Protein AF-A0A5N3WMB4-F1 (afdb_monomer)

Mean predicted aligned error: 13.56 Å

Radius of gyration: 28.76 Å; Cα contacts (8 Å, |Δi|>4): 40; chains: 1; bounding box: 68×31×79 Å

InterPro domains:
  IPR004977 Small ribosomal subunit protein eS25 [PF03297] (4-92)
  IPR004977 Small ribosomal subunit protein eS25 [PTHR12850] (3-91)

pLDDT: mean 77.76, std 18.22, range [34.47, 91.81]

Sequence (93 aa):
MLPKDDKKKDAGKSVKKDKDPKWSKGRVLDKLNNLVLFDKVMYYKLCKEVPSYKLLTPVVVSERLKILGSLARAALQELLSKQFIKLVSKHGA

Organism: Muntiacus muntjak (NCBI:txid9888)

Structure (mmCIF, N/CA/C/O backbone):
data_AF-A0A5N3WMB4-F1
#
_entry.id   AF-A0A5N3WMB4-F1
#
loop_
_atom_site.group_PDB
_atom_site.id
_atom_site.type_symbol
_atom_site.label_atom_id
_atom_site.label_alt_id
_atom_site.label_comp_id
_atom_site.label_asym_id
_atom_site.label_entity_id
_atom_site.label_seq_id
_atom_site.pdbx_PDB_ins_code
_atom_site.Cartn_x
_atom_site.Cartn_y
_atom_site.Cartn_z
_atom_site.occupancy
_atom_site.B_iso_or_equiv
_atom_site.auth_seq_id
_atom_site.auth_comp_id
_atom_site.auth_asym_id
_atom_site.auth_atom_id
_atom_site.pdbx_PDB_model_num
ATOM 1 N N . MET A 1 1 ? 53.708 -0.907 -67.053 1.00 40.72 1 MET A N 1
ATOM 2 C CA . MET A 1 1 ? 53.982 -0.269 -65.745 1.00 40.72 1 MET A CA 1
ATOM 3 C C . MET A 1 1 ? 53.207 -1.027 -64.673 1.00 40.72 1 MET A C 1
ATOM 5 O O . MET A 1 1 ? 52.063 -1.374 -64.933 1.00 40.72 1 MET A O 1
ATOM 9 N N . LEU A 1 2 ? 53.834 -1.332 -63.532 1.00 37.12 2 LEU A N 1
ATOM 10 C CA . LEU A 1 2 ? 53.172 -1.815 -62.300 1.00 37.12 2 LEU A CA 1
ATOM 11 C C . LEU A 1 2 ? 52.569 -0.610 -61.539 1.00 37.12 2 LEU A C 1
ATOM 13 O O . LEU A 1 2 ? 53.026 0.507 -61.796 1.00 37.12 2 LEU A O 1
ATOM 17 N N . PRO A 1 3 ? 51.558 -0.793 -60.656 1.00 53.22 3 PRO A N 1
ATOM 18 C CA . PRO A 1 3 ? 51.808 -1.153 -59.239 1.00 53.22 3 PRO A CA 1
ATOM 19 C C . PRO A 1 3 ? 51.071 -2.400 -58.692 1.00 53.22 3 PRO A C 1
ATOM 21 O O . PRO A 1 3 ? 50.157 -2.929 -59.317 1.00 53.22 3 PRO A O 1
ATOM 24 N N . LYS A 1 4 ? 51.482 -2.824 -57.481 1.00 43.34 4 LYS A N 1
ATOM 25 C CA . LYS A 1 4 ? 50.999 -3.960 -56.656 1.00 43.34 4 LYS A CA 1
ATOM 26 C C . LYS A 1 4 ? 51.092 -3.617 -55.146 1.00 43.34 4 LYS A C 1
ATOM 28 O O . LYS A 1 4 ? 51.751 -2.638 -54.819 1.00 43.34 4 LYS A O 1
ATOM 33 N N . ASP A 1 5 ? 50.517 -4.373 -54.199 1.00 44.78 5 ASP A N 1
ATOM 34 C CA . ASP A 1 5 ? 49.664 -5.569 -54.368 1.00 44.78 5 ASP A CA 1
ATOM 35 C C . ASP A 1 5 ? 48.209 -5.307 -53.906 1.00 44.78 5 ASP A C 1
ATOM 37 O O . ASP A 1 5 ? 47.310 -5.512 -54.712 1.00 44.78 5 ASP A O 1
ATOM 41 N N . ASP A 1 6 ? 47.890 -4.715 -52.745 1.00 43.72 6 ASP A N 1
ATOM 42 C CA . ASP A 1 6 ? 48.295 -5.139 -51.395 1.00 43.72 6 ASP A CA 1
ATOM 43 C C . ASP A 1 6 ? 47.210 -6.085 -50.840 1.00 43.72 6 ASP A C 1
ATOM 45 O O . ASP A 1 6 ? 46.009 -5.879 -51.040 1.00 43.72 6 ASP A O 1
ATOM 49 N N . LYS A 1 7 ? 47.618 -7.177 -50.196 1.00 45.56 7 LYS A N 1
ATOM 50 C CA . LYS A 1 7 ? 46.824 -8.415 -50.130 1.00 45.56 7 LYS A CA 1
ATOM 51 C C . LYS A 1 7 ? 46.406 -8.753 -48.704 1.00 45.56 7 LYS A C 1
ATOM 53 O O . LYS A 1 7 ? 47.242 -9.177 -47.904 1.00 45.56 7 LYS A O 1
ATOM 58 N N . LYS A 1 8 ? 45.100 -8.729 -48.394 1.00 38.06 8 LYS A N 1
ATOM 59 C CA . LYS A 1 8 ? 44.592 -9.346 -47.150 1.00 38.06 8 LYS A CA 1
ATOM 60 C C . LYS A 1 8 ? 43.244 -10.069 -47.268 1.00 38.06 8 LYS A C 1
ATOM 62 O O . LYS A 1 8 ? 42.213 -9.601 -46.814 1.00 38.06 8 LYS A O 1
ATOM 67 N N . LYS A 1 9 ? 43.372 -11.288 -47.803 1.00 34.47 9 LYS A N 1
ATOM 68 C CA . LYS A 1 9 ? 42.697 -12.540 -47.412 1.00 34.47 9 LYS A CA 1
ATOM 69 C C . LYS A 1 9 ? 41.172 -12.534 -47.246 1.00 34.47 9 LYS A C 1
ATOM 71 O O . LYS A 1 9 ? 40.637 -12.076 -46.241 1.00 34.47 9 LYS A O 1
ATOM 76 N N . ASP A 1 10 ? 40.543 -13.296 -48.137 1.00 37.53 10 ASP A N 1
ATOM 77 C CA . ASP A 1 10 ? 39.408 -14.170 -47.848 1.00 37.53 10 ASP A CA 1
ATOM 78 C C . ASP A 1 10 ? 39.300 -14.633 -46.387 1.00 37.53 10 ASP A C 1
ATOM 80 O O . ASP A 1 10 ? 40.153 -15.357 -45.866 1.00 37.53 10 ASP A O 1
ATOM 84 N N . ALA A 1 11 ? 38.155 -14.315 -45.793 1.00 39.50 11 ALA A N 1
ATOM 85 C CA . ALA A 1 11 ? 37.510 -15.113 -44.762 1.00 39.50 11 ALA A CA 1
ATOM 86 C C . ALA A 1 11 ? 36.006 -15.128 -45.075 1.00 39.50 11 ALA A C 1
ATOM 88 O O . ALA A 1 11 ? 35.218 -14.372 -44.509 1.00 39.50 11 ALA A O 1
ATOM 89 N N . GLY A 1 12 ? 35.624 -15.941 -46.065 1.00 36.97 12 GLY A N 1
ATOM 90 C CA . GLY A 1 12 ? 34.225 -16.146 -46.434 1.00 36.97 12 GLY A CA 1
ATOM 91 C C . GLY A 1 12 ? 33.412 -16.874 -45.352 1.00 36.97 12 GLY A C 1
ATOM 92 O O . GLY A 1 12 ? 33.885 -17.142 -44.251 1.00 36.97 12 GLY A O 1
ATOM 93 N N . LYS A 1 13 ? 32.183 -17.262 -45.719 1.00 36.56 13 LYS A N 1
ATOM 94 C CA . LYS A 1 13 ? 31.144 -17.866 -44.856 1.00 36.56 13 LYS A CA 1
ATOM 95 C C . LYS A 1 13 ? 30.492 -16.912 -43.850 1.00 36.56 13 LYS A C 1
ATOM 97 O O . LYS A 1 13 ? 30.635 -16.992 -42.634 1.00 36.56 13 LYS A O 1
ATOM 102 N N . SER A 1 14 ? 29.567 -16.148 -44.416 1.00 47.66 14 SER A N 1
ATOM 103 C CA . SER A 1 14 ? 28.168 -16.117 -43.979 1.00 47.66 14 SER A C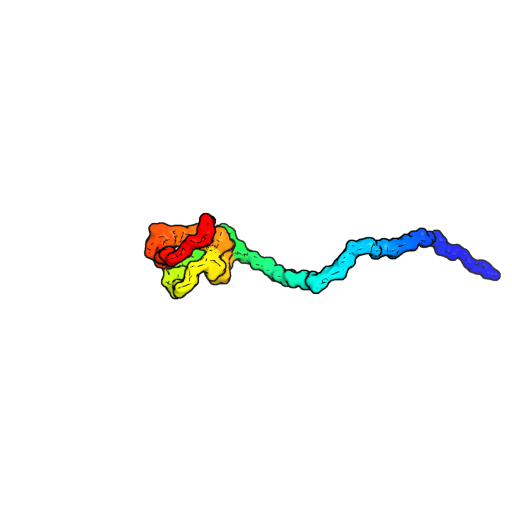A 1
ATOM 104 C C . SER A 1 14 ? 27.694 -17.399 -43.256 1.00 47.66 14 SER A C 1
ATOM 106 O O . SER A 1 14 ? 27.090 -18.288 -43.852 1.00 47.66 14 SER A O 1
ATOM 108 N N . VAL A 1 15 ? 27.883 -17.473 -41.936 1.00 45.75 15 VAL A N 1
ATOM 109 C CA . VAL A 1 15 ? 27.208 -18.463 -41.080 1.00 45.75 15 VAL A CA 1
ATOM 110 C C . VAL A 1 15 ? 25.933 -17.836 -40.518 1.00 45.75 15 VAL A C 1
ATOM 112 O O . VAL A 1 15 ? 25.839 -17.463 -39.349 1.00 45.75 15 VAL A O 1
ATOM 115 N N . LYS A 1 16 ? 24.909 -17.753 -41.377 1.00 52.19 16 LYS A N 1
ATOM 116 C CA . LYS A 1 16 ? 23.515 -17.770 -40.915 1.00 52.19 16 LYS A CA 1
ATOM 117 C C . LYS A 1 16 ? 23.228 -19.183 -40.393 1.00 52.19 16 LYS A C 1
ATOM 119 O O . LYS A 1 16 ? 22.674 -19.998 -41.118 1.00 52.19 16 LYS A O 1
ATOM 124 N N . LYS A 1 17 ? 23.645 -19.474 -39.158 1.00 49.59 17 LYS A N 1
ATOM 125 C CA . LYS A 1 17 ? 23.076 -20.579 -38.378 1.00 49.59 17 LYS A CA 1
ATOM 126 C C . LYS A 1 17 ? 21.868 -20.037 -37.632 1.00 49.59 17 LYS A C 1
ATOM 128 O O . LYS A 1 17 ? 22.027 -19.323 -36.643 1.00 49.59 17 LYS A O 1
ATOM 133 N N . ASP A 1 18 ? 20.702 -20.308 -38.205 1.00 54.09 18 ASP A N 1
ATOM 134 C CA . ASP A 1 18 ? 19.456 -20.613 -37.497 1.00 54.09 18 ASP A CA 1
ATOM 135 C C . ASP A 1 18 ? 19.233 -19.803 -36.215 1.00 54.09 18 ASP A C 1
ATOM 137 O O . ASP A 1 18 ? 19.232 -20.308 -35.094 1.00 54.09 18 ASP A O 1
ATOM 141 N N . LYS A 1 19 ? 19.043 -18.496 -36.401 1.00 61.38 19 LYS A N 1
ATOM 142 C CA . LYS A 1 19 ? 18.248 -17.704 -35.468 1.00 61.38 19 LYS A CA 1
ATOM 143 C C . LYS A 1 19 ? 16.888 -17.529 -36.107 1.00 61.38 19 LYS A C 1
ATOM 145 O O . LYS A 1 19 ? 16.766 -16.739 -37.046 1.00 61.38 19 LYS A O 1
ATOM 150 N N . ASP A 1 20 ? 15.907 -18.264 -35.592 1.00 72.06 20 ASP A N 1
ATOM 151 C CA . ASP A 1 20 ? 14.501 -18.056 -35.917 1.00 72.06 20 ASP A CA 1
ATOM 152 C C . ASP A 1 20 ? 14.183 -16.557 -35.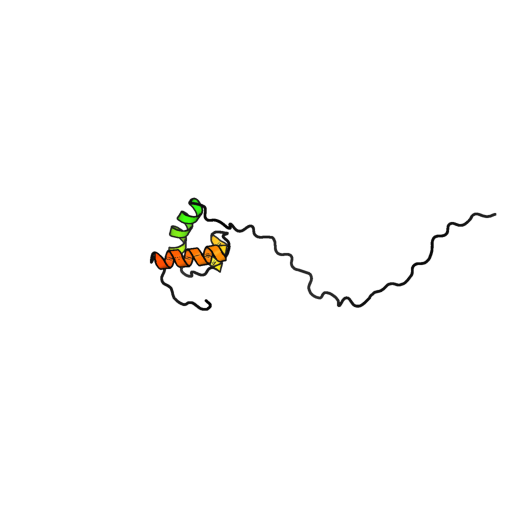892 1.00 72.06 20 ASP A C 1
ATOM 154 O O . ASP A 1 20 ? 14.636 -15.841 -34.981 1.00 72.06 20 ASP A O 1
ATOM 158 N N . PRO A 1 21 ? 13.450 -16.040 -36.893 1.00 69.88 21 PRO A N 1
ATOM 159 C CA . PRO A 1 21 ? 13.114 -14.630 -36.933 1.00 69.88 21 PRO A CA 1
ATOM 160 C C . PRO A 1 21 ? 12.354 -14.284 -35.657 1.00 69.88 21 PRO A C 1
ATOM 162 O O . PRO A 1 21 ? 11.303 -14.845 -35.365 1.00 69.88 21 PRO A O 1
ATOM 165 N N . LYS A 1 22 ? 12.903 -13.359 -34.863 1.00 73.31 22 LYS A N 1
ATOM 166 C CA . LYS A 1 22 ? 12.321 -12.978 -33.576 1.00 73.31 22 LYS A CA 1
ATOM 167 C C . LYS A 1 22 ? 11.039 -12.175 -33.814 1.00 73.31 22 LYS A C 1
ATOM 169 O O . LYS A 1 22 ? 11.064 -10.946 -33.822 1.00 73.31 22 LYS A O 1
ATOM 174 N N . TRP A 1 23 ? 9.931 -12.894 -34.011 1.00 75.62 23 TRP A N 1
ATOM 175 C CA . TRP A 1 23 ? 8.602 -12.382 -34.378 1.00 75.62 23 TRP A CA 1
ATOM 176 C C . TRP A 1 23 ? 8.043 -11.337 -33.400 1.00 75.62 23 TRP A C 1
ATOM 178 O O . TRP A 1 23 ? 7.134 -10.585 -33.739 1.00 75.62 23 TRP A O 1
ATOM 188 N N . SER A 1 24 ? 8.603 -11.251 -32.193 1.00 78.25 24 SER A N 1
ATOM 189 C CA . SER A 1 24 ? 8.286 -10.247 -31.184 1.00 78.25 24 SER A CA 1
ATOM 190 C C . SER A 1 24 ? 9.410 -9.211 -31.044 1.00 78.25 24 SER A C 1
ATOM 192 O O . SER A 1 24 ? 10.429 -9.429 -30.380 1.00 78.25 24 SER A O 1
ATOM 194 N N . LYS A 1 25 ? 9.187 -8.018 -31.614 1.00 75.75 25 LYS A N 1
ATOM 195 C CA . LYS A 1 25 ? 9.965 -6.815 -31.280 1.00 75.75 25 LYS A CA 1
ATOM 196 C C . LYS A 1 25 ? 9.741 -6.516 -29.795 1.00 75.75 25 LYS A C 1
ATOM 198 O O . LYS A 1 25 ? 8.617 -6.230 -29.387 1.00 75.75 25 LYS A O 1
ATOM 203 N N . GLY A 1 26 ? 10.792 -6.645 -28.986 1.00 77.50 26 GLY A N 1
ATOM 204 C CA . GLY A 1 26 ? 10.687 -6.534 -27.532 1.00 77.50 26 GLY A CA 1
ATOM 205 C C . GLY A 1 26 ? 10.130 -5.175 -27.115 1.00 77.50 26 GLY A C 1
ATOM 206 O O . GLY A 1 26 ? 10.777 -4.153 -27.334 1.00 77.50 26 GLY A O 1
ATOM 207 N N . ARG A 1 27 ? 8.941 -5.163 -26.500 1.00 77.56 27 ARG A N 1
ATOM 208 C CA . ARG A 1 27 ? 8.434 -3.984 -25.794 1.00 77.56 27 ARG A CA 1
ATOM 209 C C . ARG A 1 27 ? 9.271 -3.806 -24.532 1.00 77.56 27 ARG A C 1
ATOM 211 O O . ARG A 1 27 ? 9.082 -4.525 -23.556 1.00 77.56 27 ARG A O 1
ATOM 218 N N . VAL A 1 28 ? 10.217 -2.874 -24.583 1.00 80.88 28 VAL A N 1
ATOM 219 C CA . VAL A 1 28 ? 10.904 -2.384 -23.388 1.00 80.88 28 VAL A CA 1
ATOM 220 C C . VAL A 1 28 ? 9.889 -1.543 -22.623 1.00 80.88 28 VAL A C 1
ATOM 222 O O . VAL A 1 28 ? 9.417 -0.535 -23.138 1.00 80.88 28 VAL A O 1
ATOM 225 N N . LEU A 1 29 ? 9.510 -2.006 -21.435 1.00 80.25 29 LEU A N 1
ATOM 226 C CA . LEU A 1 29 ? 8.741 -1.214 -20.483 1.00 80.25 29 LEU A CA 1
ATOM 227 C C . LEU A 1 29 ? 9.727 -0.419 -19.622 1.00 80.25 29 LEU A C 1
ATOM 229 O O . LEU A 1 29 ? 10.760 -0.964 -19.220 1.00 80.25 29 LEU A O 1
ATOM 233 N N . ASP A 1 30 ? 9.416 0.841 -19.331 1.00 84.06 30 ASP A N 1
ATOM 234 C CA . ASP A 1 30 ? 10.252 1.663 -18.459 1.00 84.06 30 ASP A CA 1
ATOM 235 C C . ASP A 1 30 ? 10.365 1.075 -17.047 1.00 84.06 30 ASP A C 1
ATOM 237 O O . ASP A 1 30 ? 9.426 0.493 -16.495 1.00 84.06 30 ASP A O 1
ATOM 241 N N . LYS A 1 31 ? 11.550 1.229 -16.448 1.00 83.50 31 LYS A N 1
ATOM 242 C CA . LYS A 1 31 ? 11.824 0.739 -15.095 1.00 83.50 31 LYS A CA 1
ATOM 243 C C . LYS A 1 31 ? 11.107 1.619 -14.071 1.00 83.50 31 LYS A C 1
ATOM 245 O O . LYS A 1 31 ? 11.511 2.752 -13.824 1.00 83.50 31 LYS A O 1
ATOM 250 N N . LEU A 1 32 ? 10.064 1.075 -13.450 1.00 83.31 32 LEU A N 1
ATOM 251 C CA . LEU A 1 32 ? 9.366 1.715 -12.338 1.00 83.31 32 LEU A CA 1
ATOM 252 C C . LEU A 1 32 ? 10.205 1.624 -11.055 1.00 83.31 32 LEU A C 1
ATOM 254 O O . LEU A 1 32 ? 10.443 0.536 -10.530 1.00 83.31 32 LEU A O 1
ATOM 258 N N . ASN A 1 33 ? 10.614 2.778 -10.528 1.00 85.56 33 ASN A N 1
ATOM 259 C CA . ASN A 1 33 ? 11.309 2.886 -9.245 1.00 85.56 33 ASN A CA 1
ATOM 260 C C . ASN A 1 33 ? 10.290 2.920 -8.095 1.00 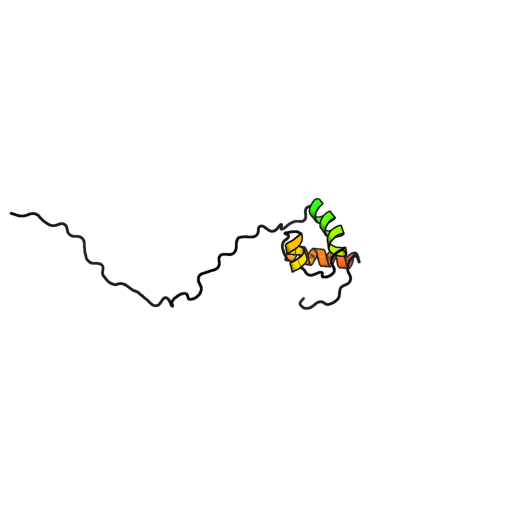85.56 33 ASN A C 1
ATOM 262 O O . ASN A 1 33 ? 9.856 3.990 -7.668 1.00 85.56 33 ASN A O 1
ATOM 266 N N . ASN A 1 34 ? 9.900 1.739 -7.617 1.00 87.69 34 ASN A N 1
ATOM 267 C CA . ASN A 1 34 ? 9.004 1.582 -6.469 1.00 87.69 34 ASN A CA 1
ATOM 268 C C . ASN A 1 34 ? 9.775 1.658 -5.141 1.00 87.69 34 ASN A C 1
ATOM 270 O O . ASN A 1 34 ? 10.876 1.119 -5.023 1.00 87.69 34 ASN A O 1
ATOM 274 N N . LEU A 1 35 ? 9.169 2.268 -4.122 1.00 86.38 35 LEU A N 1
ATOM 275 C CA . LEU A 1 35 ? 9.725 2.336 -2.770 1.00 86.38 35 LEU A CA 1
ATOM 276 C C . LEU A 1 35 ? 9.690 0.958 -2.087 1.00 86.38 35 LEU A C 1
ATOM 278 O O . LEU A 1 35 ? 8.689 0.239 -2.143 1.00 86.38 35 LEU A O 1
ATOM 282 N N . VAL A 1 36 ? 10.796 0.606 -1.426 1.00 87.00 36 VAL A N 1
ATOM 283 C CA . VAL A 1 36 ? 10.994 -0.688 -0.740 1.00 87.00 36 VAL A CA 1
ATOM 284 C C . VAL A 1 36 ? 10.731 -0.589 0.772 1.00 87.00 36 VAL A C 1
ATOM 286 O O . VAL A 1 36 ? 10.451 -1.596 1.417 1.00 87.00 36 VAL A O 1
ATOM 289 N N . LEU A 1 37 ? 10.773 0.623 1.333 1.00 87.88 37 LEU A N 1
ATOM 290 C CA . LEU A 1 37 ? 10.574 0.928 2.753 1.00 87.88 37 LEU A CA 1
ATOM 291 C C . LEU A 1 37 ? 9.403 1.901 2.943 1.00 87.88 37 LEU A C 1
ATOM 293 O O . LEU A 1 37 ? 9.075 2.672 2.040 1.00 87.88 37 LEU A O 1
ATOM 297 N N . PHE A 1 38 ? 8.787 1.878 4.128 1.00 84.38 38 PHE A N 1
ATOM 298 C CA . PHE A 1 38 ? 7.765 2.853 4.508 1.00 84.38 38 PHE A CA 1
ATOM 299 C C . PHE A 1 38 ? 8.378 4.097 5.148 1.00 84.38 38 PHE A C 1
ATOM 301 O O . PHE A 1 38 ? 8.864 4.053 6.276 1.00 84.38 38 PHE A O 1
ATOM 308 N N . ASP A 1 39 ? 8.230 5.235 4.475 1.00 88.19 39 ASP A N 1
ATOM 309 C CA . ASP A 1 39 ? 8.384 6.542 5.109 1.00 88.19 39 ASP A CA 1
ATOM 310 C C . ASP A 1 39 ? 7.176 6.860 5.996 1.00 88.19 39 ASP A C 1
ATOM 312 O O . ASP A 1 39 ? 6.033 6.546 5.644 1.00 88.19 39 ASP A O 1
ATOM 316 N N . LYS A 1 40 ? 7.395 7.601 7.093 1.00 88.00 40 LYS A N 1
ATOM 317 C CA . LYS A 1 40 ? 6.307 8.082 7.971 1.00 88.00 40 LYS A CA 1
ATOM 318 C C . LYS A 1 40 ? 5.195 8.784 7.179 1.00 88.00 40 LYS A C 1
ATOM 320 O O . LYS A 1 40 ? 4.018 8.545 7.428 1.00 88.00 40 LYS A O 1
ATOM 325 N N . VAL A 1 41 ? 5.560 9.605 6.189 1.00 89.94 41 VAL A N 1
ATOM 326 C CA . VAL A 1 41 ? 4.606 10.333 5.333 1.00 89.94 41 VAL A CA 1
ATOM 327 C C . VAL A 1 41 ? 3.737 9.375 4.508 1.00 89.94 41 VAL A C 1
ATOM 329 O O . VAL A 1 41 ? 2.530 9.588 4.407 1.00 89.94 41 VAL A O 1
ATOM 332 N N . MET A 1 42 ? 4.318 8.309 3.947 1.00 87.44 42 MET A N 1
ATOM 333 C CA . MET A 1 42 ? 3.558 7.302 3.196 1.00 87.44 42 MET A CA 1
ATOM 334 C C . MET A 1 42 ? 2.667 6.466 4.112 1.00 87.44 42 MET A C 1
ATOM 336 O O . MET A 1 42 ? 1.546 6.146 3.727 1.00 87.44 42 MET A O 1
ATOM 340 N N . TYR A 1 43 ? 3.112 6.178 5.337 1.00 89.00 43 TYR A N 1
ATOM 341 C CA . TYR A 1 43 ? 2.313 5.445 6.317 1.00 89.00 43 TYR A CA 1
ATOM 342 C C . TYR A 1 43 ? 1.018 6.188 6.686 1.00 89.00 43 TYR A C 1
ATOM 344 O O . TYR A 1 43 ? -0.066 5.608 6.644 1.00 89.00 43 TYR A O 1
ATOM 352 N N . TYR A 1 44 ? 1.096 7.499 6.951 1.00 89.50 44 TYR A N 1
ATOM 353 C CA . TYR A 1 44 ? -0.097 8.316 7.211 1.00 89.50 44 TYR A CA 1
ATOM 354 C C . TYR A 1 44 ? -1.045 8.394 6.005 1.00 89.50 44 TYR A C 1
ATOM 356 O O . TYR A 1 44 ? -2.263 8.347 6.190 1.00 89.50 44 TYR A O 1
ATOM 364 N N . LYS A 1 45 ? -0.515 8.473 4.774 1.00 88.94 45 LYS A N 1
ATOM 365 C CA . LYS A 1 45 ? -1.339 8.410 3.553 1.00 88.94 45 LYS A CA 1
ATOM 366 C C . LYS A 1 45 ? -2.048 7.068 3.431 1.00 88.94 45 LYS A C 1
ATOM 368 O O . LYS A 1 45 ? -3.258 7.046 3.251 1.00 88.94 45 LYS A O 1
ATOM 373 N 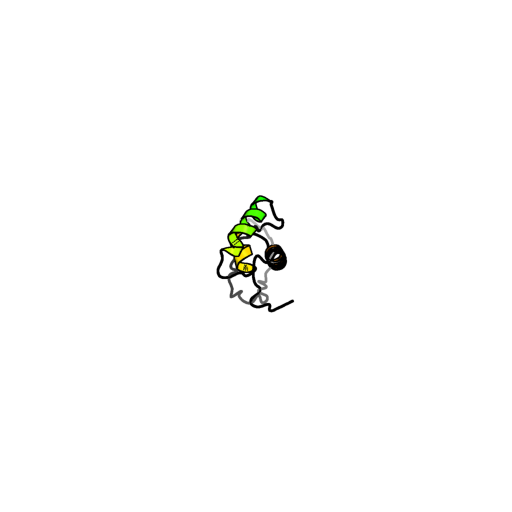N . LEU A 1 46 ? -1.323 5.967 3.613 1.00 88.88 46 LEU A N 1
ATOM 374 C CA . LEU A 1 46 ? -1.851 4.607 3.549 1.00 88.88 46 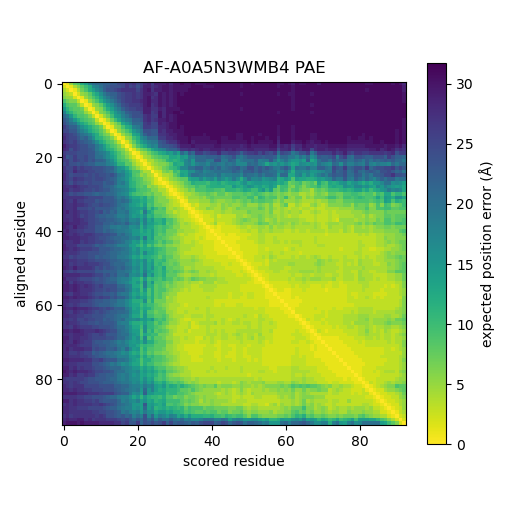LEU A CA 1
ATOM 375 C C . LEU A 1 46 ? -3.021 4.405 4.528 1.00 88.88 46 LEU A C 1
ATOM 377 O O . LEU A 1 46 ? -4.084 3.943 4.118 1.00 88.88 46 LEU A O 1
ATOM 381 N N . CYS A 1 47 ? -2.882 4.835 5.784 1.00 88.69 47 CYS A N 1
ATOM 382 C CA . CYS A 1 47 ? -3.957 4.739 6.779 1.00 88.69 47 CYS A CA 1
ATOM 383 C C . CYS A 1 47 ? -5.209 5.572 6.437 1.00 88.69 47 CYS A C 1
ATOM 385 O O . CYS A 1 47 ? -6.299 5.224 6.885 1.00 88.69 47 CYS A O 1
ATOM 387 N N . LYS A 1 48 ? -5.081 6.655 5.656 1.00 88.88 48 LYS A N 1
ATOM 388 C CA . LYS A 1 48 ? -6.204 7.526 5.262 1.00 88.88 48 LYS A CA 1
ATOM 389 C C . LYS A 1 48 ? -6.838 7.124 3.927 1.00 88.88 48 LYS A C 1
ATOM 391 O O . LYS A 1 48 ? -8.055 7.180 3.783 1.00 88.88 48 LYS A O 1
ATOM 396 N N . GLU A 1 49 ? -6.023 6.756 2.946 1.00 87.38 49 GLU A N 1
ATOM 397 C CA . GLU A 1 49 ? -6.461 6.476 1.578 1.00 87.38 49 GLU A CA 1
ATOM 398 C C . GLU A 1 49 ? -7.043 5.067 1.440 1.00 87.38 49 GLU A C 1
ATOM 400 O O . GLU A 1 49 ? -8.070 4.897 0.786 1.00 87.38 49 GLU A O 1
ATOM 405 N N . VAL A 1 50 ? -6.448 4.063 2.095 1.00 87.00 50 VAL A N 1
ATOM 406 C CA . VAL A 1 50 ? -6.873 2.665 1.928 1.00 87.00 50 VAL A CA 1
ATOM 407 C C . VAL A 1 50 ? -8.322 2.425 2.398 1.00 87.00 50 VAL A C 1
ATOM 409 O O . VAL A 1 50 ? -9.076 1.838 1.623 1.00 87.00 50 VAL A O 1
ATOM 412 N N . PRO A 1 51 ? -8.796 2.922 3.562 1.00 87.56 51 PRO A N 1
ATOM 413 C CA . PRO A 1 51 ? -10.205 2.771 3.953 1.00 87.56 51 PRO A CA 1
ATOM 414 C C . PRO A 1 51 ? -11.201 3.496 3.030 1.00 87.56 51 PRO A C 1
ATOM 416 O O . PRO A 1 51 ? -12.388 3.184 3.048 1.00 87.56 51 PRO A O 1
ATOM 419 N N . SER A 1 52 ? -10.741 4.459 2.221 1.00 88.94 52 SER A N 1
ATOM 420 C CA . SER A 1 52 ? -11.592 5.214 1.293 1.00 88.94 52 SER A CA 1
ATOM 421 C C . SER A 1 52 ? -11.869 4.475 -0.023 1.00 88.94 52 SER A C 1
ATOM 423 O O . SER A 1 52 ? -12.740 4.901 -0.787 1.00 88.94 52 SER A O 1
ATOM 425 N N . TYR A 1 53 ? -11.123 3.415 -0.345 1.00 89.25 53 TYR A N 1
ATOM 426 C CA . TYR A 1 53 ? -11.233 2.730 -1.632 1.00 89.25 53 TYR A CA 1
ATOM 427 C C . TYR A 1 53 ? -12.261 1.590 -1.612 1.00 89.25 53 TYR A C 1
ATOM 429 O O . TYR A 1 53 ? -12.250 0.725 -0.742 1.00 89.25 53 TYR A O 1
ATOM 437 N N . LYS A 1 54 ? -13.100 1.524 -2.656 1.00 88.88 54 LYS A N 1
ATOM 438 C CA . LYS A 1 54 ? -14.114 0.466 -2.823 1.00 88.88 54 LYS A CA 1
ATOM 439 C C . LYS A 1 54 ? -13.523 -0.925 -3.104 1.00 88.88 54 LYS A C 1
ATOM 441 O O . LYS A 1 54 ? -14.149 -1.926 -2.771 1.00 88.88 54 LYS A O 1
ATOM 446 N N . LEU A 1 55 ? -12.353 -0.997 -3.744 1.00 89.12 55 LEU A N 1
ATOM 447 C CA . LEU A 1 55 ? -11.660 -2.248 -4.058 1.00 89.12 55 LEU A CA 1
ATOM 448 C C . LEU A 1 55 ? -10.227 -2.192 -3.536 1.00 89.12 55 LEU A C 1
ATOM 450 O O . LEU A 1 55 ? -9.466 -1.295 -3.893 1.00 89.12 55 LEU A O 1
ATOM 454 N N . LEU A 1 56 ? -9.863 -3.192 -2.736 1.00 89.50 56 LEU A N 1
ATOM 455 C CA . LEU A 1 56 ? -8.568 -3.285 -2.078 1.00 89.50 56 LEU A CA 1
ATOM 456 C C . LEU A 1 56 ? -7.837 -4.550 -2.509 1.00 89.50 56 LEU A C 1
ATOM 458 O O . LEU A 1 56 ? -8.225 -5.664 -2.169 1.00 89.50 56 LEU A O 1
ATOM 462 N N . THR A 1 57 ? -6.766 -4.360 -3.276 1.00 90.75 57 THR A N 1
ATOM 463 C CA . THR A 1 57 ? -5.859 -5.420 -3.724 1.00 90.75 57 THR A CA 1
ATOM 464 C C . THR A 1 57 ? -4.411 -4.920 -3.671 1.00 90.75 57 THR A C 1
ATOM 466 O O . THR A 1 57 ? -4.181 -3.713 -3.792 1.00 90.75 57 THR A O 1
ATOM 469 N N . PRO A 1 58 ? -3.408 -5.812 -3.537 1.00 90.44 58 PRO A N 1
ATOM 470 C CA . PRO A 1 58 ? -2.002 -5.403 -3.496 1.00 90.44 58 PRO A CA 1
ATOM 471 C C . PRO A 1 58 ? -1.561 -4.592 -4.722 1.00 90.44 58 PRO A C 1
ATOM 473 O O . PRO A 1 58 ? -0.736 -3.695 -4.588 1.00 90.44 58 PRO A O 1
ATOM 476 N N . VAL A 1 59 ? -2.143 -4.875 -5.897 1.00 91.06 59 VAL A N 1
ATOM 477 C CA . VAL A 1 59 ? -1.860 -4.166 -7.156 1.00 91.06 59 VAL A CA 1
ATOM 478 C C . VAL A 1 59 ? -2.291 -2.702 -7.058 1.00 91.06 59 VAL A C 1
ATOM 480 O O . VAL A 1 59 ? -1.454 -1.817 -7.222 1.00 91.06 59 VAL A O 1
ATOM 483 N N . VAL A 1 60 ? -3.553 -2.443 -6.692 1.00 91.31 60 VAL A N 1
ATOM 484 C CA . VAL A 1 60 ? -4.095 -1.078 -6.555 1.00 91.31 60 VAL A CA 1
ATOM 485 C C . VAL A 1 60 ? -3.294 -0.267 -5.532 1.00 91.31 60 VAL A C 1
ATOM 487 O O . VAL A 1 60 ? -2.958 0.887 -5.788 1.00 91.31 60 VAL A O 1
ATOM 490 N N . VAL A 1 61 ? -2.926 -0.871 -4.398 1.00 90.06 61 VAL A N 1
ATOM 491 C CA . VAL A 1 61 ? -2.118 -0.192 -3.371 1.00 90.06 61 VAL A CA 1
ATOM 492 C C . VAL A 1 61 ? -0.706 0.125 -3.889 1.00 90.06 61 VAL A C 1
ATOM 494 O O . VAL A 1 61 ? -0.227 1.243 -3.693 1.00 90.06 61 VAL A O 1
ATOM 497 N N . SER A 1 62 ? -0.055 -0.811 -4.595 1.00 90.00 62 SER A N 1
ATOM 498 C CA . SER A 1 62 ? 1.274 -0.579 -5.187 1.00 90.00 62 SER A CA 1
ATOM 499 C C . SER A 1 62 ? 1.275 0.517 -6.259 1.00 90.00 62 SER A C 1
ATOM 501 O O . SER A 1 62 ? 2.208 1.314 -6.312 1.00 90.00 62 SER A O 1
ATOM 503 N N . GLU A 1 63 ? 0.208 0.618 -7.054 1.00 88.75 63 GLU A N 1
ATOM 504 C CA . GLU A 1 63 ? 0.067 1.612 -8.122 1.00 88.75 63 GLU A CA 1
ATOM 505 C C . GLU A 1 63 ? -0.175 3.031 -7.577 1.00 88.75 63 GLU A C 1
ATOM 507 O O . GLU A 1 63 ? 0.433 3.991 -8.053 1.00 88.75 63 GLU A O 1
ATOM 512 N N . ARG A 1 64 ? -1.018 3.175 -6.542 1.00 88.00 64 ARG A N 1
ATOM 513 C CA . ARG A 1 64 ? -1.332 4.483 -5.933 1.00 88.00 64 ARG A CA 1
ATOM 514 C C . ARG A 1 64 ? -0.183 5.036 -5.094 1.00 88.00 64 ARG A C 1
ATOM 516 O O . ARG A 1 64 ? 0.177 6.201 -5.250 1.00 88.00 64 ARG A O 1
ATOM 523 N N . LEU A 1 65 ? 0.406 4.206 -4.232 1.00 87.38 65 LEU A N 1
ATOM 524 C CA . LEU A 1 65 ? 1.446 4.635 -3.288 1.00 87.38 65 LEU A CA 1
ATOM 525 C C . LEU A 1 65 ? 2.875 4.483 -3.839 1.00 87.38 65 LEU A C 1
ATOM 527 O O . LEU A 1 65 ? 3.822 4.882 -3.166 1.00 87.38 65 LEU A O 1
ATOM 531 N N . LYS A 1 66 ? 3.045 3.922 -5.047 1.00 88.12 66 LYS A N 1
ATOM 532 C CA . LYS A 1 66 ? 4.348 3.624 -5.679 1.00 88.12 66 LYS A CA 1
ATOM 533 C C . LYS A 1 66 ? 5.271 2.782 -4.787 1.00 88.12 66 LYS A C 1
ATOM 535 O O . LYS A 1 66 ? 6.483 2.991 -4.743 1.00 88.12 66 LYS A O 1
ATOM 540 N N . ILE A 1 67 ? 4.687 1.826 -4.065 1.00 90.75 67 ILE A N 1
ATOM 541 C CA . ILE A 1 67 ? 5.399 0.895 -3.180 1.00 90.75 67 ILE A CA 1
ATOM 542 C C . ILE A 1 67 ? 5.538 -0.486 -3.816 1.00 90.75 67 ILE A C 1
ATOM 544 O O . ILE A 1 67 ? 4.752 -0.876 -4.680 1.00 90.75 67 ILE A O 1
ATOM 548 N N . LEU A 1 68 ? 6.522 -1.261 -3.365 1.00 91.56 68 LEU A N 1
ATOM 549 C CA . LEU A 1 68 ? 6.714 -2.631 -3.828 1.00 91.56 68 LEU A CA 1
ATOM 550 C C . LEU A 1 68 ? 5.524 -3.535 -3.440 1.00 91.56 68 LEU A C 1
ATOM 552 O O . LEU A 1 68 ? 4.963 -3.426 -2.349 1.00 91.56 68 LEU A O 1
ATOM 556 N N . GLY A 1 69 ? 5.151 -4.474 -4.315 1.00 90.62 69 GLY A N 1
ATOM 557 C CA . GLY A 1 69 ? 3.977 -5.336 -4.111 1.00 90.62 69 GLY A CA 1
ATOM 558 C C . GLY A 1 69 ? 4.046 -6.241 -2.869 1.00 90.62 69 GLY A C 1
ATOM 559 O O . GLY A 1 69 ? 3.009 -6.592 -2.311 1.00 90.62 69 GLY A O 1
ATOM 560 N N . SER A 1 70 ? 5.248 -6.587 -2.396 1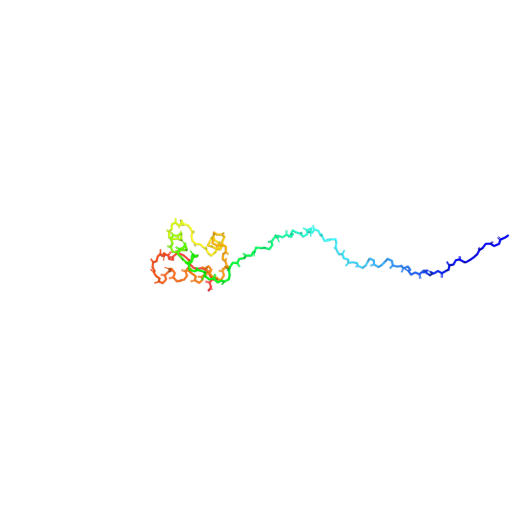.00 90.44 70 SER A N 1
ATOM 561 C CA . SER A 1 70 ? 5.459 -7.271 -1.111 1.00 90.44 70 SER A CA 1
ATOM 562 C C . SER A 1 70 ? 5.072 -6.385 0.077 1.00 90.44 70 SER A C 1
ATOM 564 O O . SER A 1 70 ? 4.352 -6.829 0.969 1.00 90.44 70 SER A O 1
ATOM 566 N N . LEU A 1 71 ? 5.479 -5.113 0.046 1.00 90.50 71 LEU A N 1
ATOM 567 C CA . LEU A 1 71 ? 5.169 -4.117 1.069 1.00 90.50 71 LEU A CA 1
ATOM 568 C C . LEU A 1 71 ? 3.658 -3.823 1.117 1.00 90.50 71 LEU A C 1
ATOM 570 O O . LEU A 1 71 ? 3.070 -3.752 2.195 1.00 90.50 71 LEU A O 1
ATOM 574 N N . ALA A 1 72 ? 3.004 -3.764 -0.049 1.00 91.81 72 ALA A N 1
ATOM 575 C CA . ALA A 1 72 ? 1.549 -3.643 -0.152 1.00 91.81 72 ALA A CA 1
ATOM 576 C C . ALA A 1 72 ? 0.797 -4.834 0.480 1.00 91.81 72 ALA A C 1
ATOM 578 O O . ALA A 1 72 ? -0.219 -4.630 1.145 1.00 91.81 72 ALA A O 1
ATOM 579 N N . ARG A 1 73 ? 1.292 -6.074 0.321 1.00 91.56 73 ARG A N 1
ATOM 580 C CA . ARG A 1 73 ? 0.712 -7.260 0.984 1.00 91.56 73 ARG A CA 1
ATOM 581 C C . ARG A 1 73 ? 0.838 -7.177 2.507 1.00 91.56 73 ARG A C 1
ATOM 583 O O . ARG A 1 73 ? -0.156 -7.393 3.195 1.00 91.56 73 ARG A O 1
ATOM 590 N N . ALA A 1 74 ? 2.022 -6.830 3.016 1.00 91.44 74 ALA A N 1
ATOM 591 C CA . ALA A 1 74 ? 2.266 -6.695 4.453 1.00 91.44 74 ALA A CA 1
ATOM 592 C C . ALA A 1 74 ? 1.391 -5.597 5.087 1.00 91.44 74 ALA A C 1
ATOM 594 O O . ALA A 1 74 ? 0.765 -5.818 6.121 1.00 91.44 74 ALA A O 1
ATOM 595 N N . ALA A 1 75 ? 1.256 -4.441 4.431 1.00 91.06 75 ALA A N 1
ATOM 596 C CA . ALA A 1 75 ? 0.418 -3.357 4.939 1.00 91.06 75 ALA A CA 1
ATOM 597 C C . ALA A 1 75 ? -1.079 -3.703 4.958 1.00 91.06 75 ALA A C 1
ATOM 599 O O . ALA A 1 75 ? -1.774 -3.357 5.911 1.00 91.06 75 ALA A O 1
ATOM 600 N N . LEU A 1 76 ? -1.582 -4.428 3.950 1.00 90.12 76 LEU A N 1
ATOM 601 C CA . LEU A 1 76 ? -2.961 -4.928 3.966 1.00 90.12 76 LEU A CA 1
ATOM 602 C C . LEU A 1 76 ? -3.196 -5.939 5.103 1.00 90.12 76 LEU A C 1
ATOM 604 O O . LEU A 1 76 ? -4.282 -5.948 5.678 1.00 90.12 76 LEU A O 1
ATOM 608 N N . GLN A 1 77 ? -2.190 -6.742 5.471 1.00 91.00 77 GLN A N 1
ATOM 609 C CA . GLN A 1 77 ? -2.254 -7.612 6.654 1.00 91.00 77 GLN A CA 1
ATOM 610 C C . GLN A 1 77 ? -2.266 -6.804 7.962 1.00 91.00 77 GLN A C 1
ATOM 612 O O . GLN A 1 77 ? -3.107 -7.070 8.817 1.00 91.00 77 GLN A O 1
ATOM 617 N N . GLU A 1 78 ? -1.417 -5.780 8.112 1.00 91.00 78 GLU A N 1
ATOM 618 C CA . GLU A 1 78 ? -1.458 -4.887 9.284 1.00 91.00 78 GLU A CA 1
ATOM 619 C C . GLU A 1 78 ? -2.817 -4.195 9.454 1.00 91.00 78 GLU A C 1
ATOM 621 O O . GLU A 1 78 ? -3.347 -4.130 10.563 1.00 91.00 78 GLU A O 1
ATOM 626 N N . LEU A 1 79 ? -3.378 -3.662 8.367 1.00 90.00 79 LEU A N 1
ATOM 627 C CA . LEU A 1 79 ? -4.655 -2.948 8.382 1.00 90.00 79 LEU A CA 1
ATOM 628 C C . LEU A 1 79 ? -5.839 -3.871 8.709 1.00 90.00 79 LEU A C 1
ATOM 630 O O . LEU A 1 79 ? -6.787 -3.432 9.360 1.00 90.00 79 LEU A O 1
ATOM 634 N N . LEU A 1 80 ? -5.764 -5.143 8.303 1.00 90.25 80 LEU A N 1
ATOM 635 C CA . LEU A 1 80 ? -6.708 -6.194 8.688 1.00 90.25 80 LEU A CA 1
ATOM 636 C C . LEU A 1 80 ? -6.590 -6.490 10.193 1.00 90.25 80 LEU A C 1
ATOM 638 O O . LEU A 1 80 ? -7.596 -6.445 10.897 1.00 90.25 80 LEU A O 1
ATOM 642 N N . SER A 1 81 ? -5.373 -6.691 10.715 1.00 90.50 81 SER A N 1
ATOM 643 C CA . SER A 1 81 ? -5.130 -6.890 12.157 1.00 90.50 81 SER A CA 1
ATOM 644 C C . SER A 1 81 ? -5.597 -5.705 13.011 1.00 90.50 81 SER A C 1
ATOM 646 O O . SER A 1 81 ? -6.081 -5.894 14.123 1.00 90.50 81 SER A O 1
ATOM 648 N N . LYS A 1 82 ? -5.495 -4.481 12.478 1.00 89.56 82 LYS A N 1
ATOM 649 C CA . LYS A 1 82 ? -5.993 -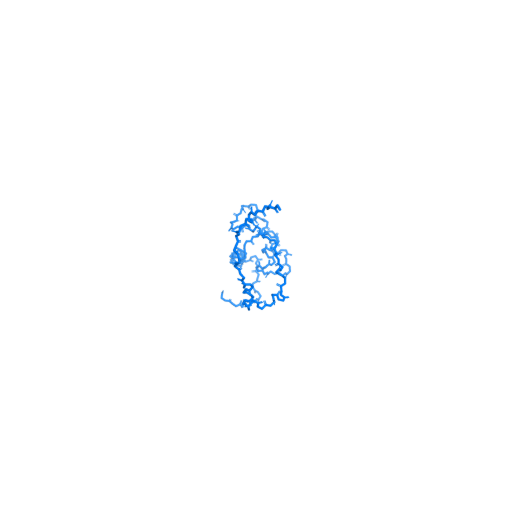3.236 13.091 1.00 89.56 82 LYS A CA 1
ATOM 650 C C . LYS A 1 82 ? -7.485 -2.967 12.830 1.00 89.56 82 LYS A C 1
ATOM 652 O O . LYS A 1 82 ? -7.980 -1.918 13.224 1.00 89.56 82 LYS A O 1
ATOM 657 N N . GLN A 1 83 ? -8.191 -3.888 12.169 1.00 86.50 83 GLN A N 1
ATOM 658 C CA . GLN A 1 83 ? -9.626 -3.834 11.853 1.00 86.50 83 GLN A CA 1
ATOM 659 C C . GLN A 1 83 ? -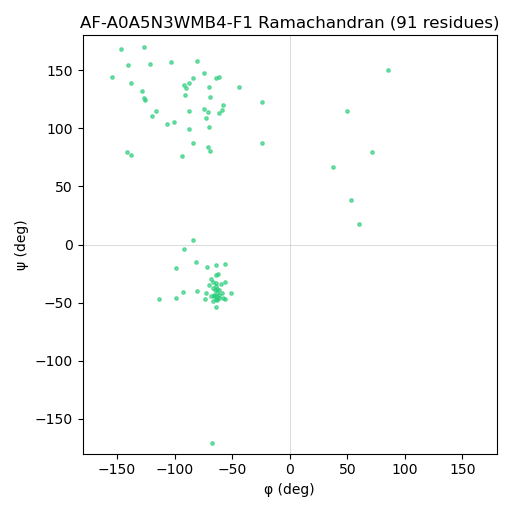10.091 -2.638 10.992 1.00 86.50 83 GLN A C 1
ATOM 661 O O . GLN A 1 83 ? -11.289 -2.386 10.886 1.00 86.50 83 GLN A O 1
ATOM 666 N N . PHE A 1 84 ? -9.184 -1.947 10.293 1.00 85.94 84 PHE A N 1
ATOM 667 C CA . PHE A 1 84 ? -9.554 -0.885 9.342 1.00 85.94 84 PHE A CA 1
ATOM 668 C C . PHE A 1 84 ? -10.202 -1.424 8.058 1.00 85.94 84 PHE A C 1
ATOM 670 O O . PHE A 1 84 ? -10.837 -0.668 7.324 1.00 85.94 84 PHE A O 1
ATOM 677 N N . ILE A 1 85 ? -10.009 -2.711 7.745 1.00 88.75 85 ILE A N 1
ATOM 678 C CA . ILE A 1 85 ? -10.465 -3.346 6.502 1.00 88.75 85 ILE A CA 1
ATOM 679 C C . ILE A 1 85 ? -11.035 -4.728 6.812 1.00 88.75 85 ILE A C 1
ATOM 681 O O . ILE A 1 85 ? -10.443 -5.503 7.562 1.00 88.75 85 ILE A O 1
ATOM 685 N N . LYS A 1 86 ? -12.144 -5.075 6.153 1.00 89.25 86 LYS A N 1
ATOM 686 C CA . LY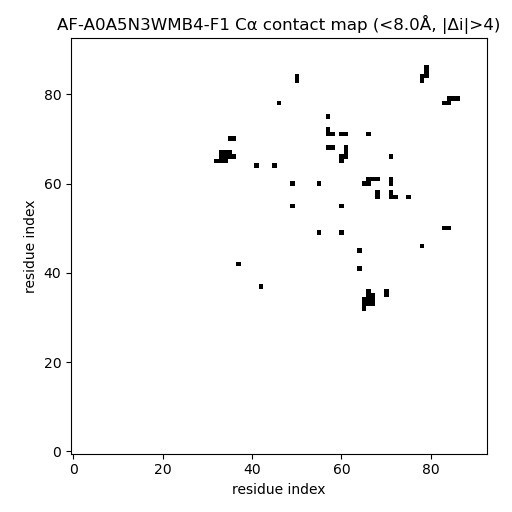S A 1 86 ? -12.705 -6.428 6.161 1.00 89.25 86 LYS A CA 1
ATOM 687 C C . LYS A 1 86 ? -12.143 -7.258 5.004 1.00 89.25 86 LYS A C 1
ATOM 689 O O . LYS A 1 86 ? -12.232 -6.856 3.846 1.00 89.25 86 LYS A O 1
ATOM 694 N N . LEU A 1 87 ? -11.627 -8.448 5.307 1.00 89.88 87 LEU A N 1
ATOM 695 C CA . LEU A 1 87 ? -11.274 -9.439 4.290 1.00 89.88 87 LEU A CA 1
ATOM 696 C C . LEU A 1 87 ? -12.548 -9.988 3.629 1.00 89.88 87 LEU A C 1
ATOM 698 O O . LEU A 1 87 ? -13.450 -10.455 4.322 1.00 89.88 87 LEU A O 1
ATOM 702 N N . VAL A 1 88 ? -12.612 -9.940 2.296 1.00 89.75 88 VAL A N 1
ATOM 703 C CA . VAL A 1 88 ? -13.749 -10.466 1.512 1.00 89.75 88 VAL A CA 1
ATOM 704 C C . VAL A 1 88 ? -13.446 -11.858 0.959 1.00 89.75 88 VAL A C 1
ATOM 706 O O . VAL A 1 88 ? -14.269 -12.759 1.063 1.00 89.75 88 VAL A O 1
ATOM 709 N N . SER A 1 89 ? -12.257 -12.046 0.385 1.00 88.12 89 SER A N 1
ATOM 710 C CA . SER A 1 89 ? -11.770 -13.334 -0.111 1.00 88.12 89 SER A CA 1
ATOM 711 C C . SER A 1 89 ? -10.242 -13.346 -0.094 1.00 88.12 89 SER A C 1
ATOM 713 O O . SER A 1 89 ? -9.613 -12.317 -0.354 1.00 88.12 89 SER A O 1
ATOM 715 N N . LYS A 1 90 ? -9.646 -14.504 0.205 1.00 87.12 90 LYS A N 1
ATOM 716 C CA . LYS A 1 90 ? -8.209 -14.761 0.069 1.00 87.12 90 LYS A CA 1
ATOM 717 C C . LYS A 1 90 ? -8.026 -16.003 -0.798 1.00 87.12 90 LYS A C 1
ATOM 719 O O . LYS A 1 90 ? -8.542 -17.065 -0.466 1.00 87.12 90 LYS A O 1
ATOM 724 N N . HIS A 1 91 ? -7.267 -15.870 -1.880 1.00 84.69 91 HIS A N 1
ATOM 725 C CA . HIS A 1 91 ? -6.847 -16.983 -2.725 1.00 84.69 91 HIS A CA 1
ATOM 726 C C . HIS A 1 91 ? -5.325 -16.918 -2.902 1.00 84.69 91 HIS A C 1
ATOM 728 O O . HIS A 1 91 ? -4.784 -15.844 -3.168 1.00 84.69 91 HIS A O 1
ATOM 734 N N . GLY A 1 92 ? -4.646 -18.052 -2.717 1.00 75.69 92 GLY A N 1
ATOM 735 C CA . GLY A 1 92 ? -3.192 -18.110 -2.525 1.00 75.69 92 GLY A CA 1
ATOM 736 C C . GLY A 1 92 ? -2.770 -17.905 -1.061 1.00 75.69 92 GLY A C 1
ATOM 737 O O . GLY A 1 92 ? -3.463 -17.238 -0.287 1.00 75.69 92 GLY A O 1
ATOM 738 N N . ALA A 1 93 ? -1.647 -18.525 -0.686 1.00 49.69 93 ALA A N 1
ATOM 739 C CA . ALA A 1 93 ? -1.054 -18.463 0.653 1.00 49.69 93 ALA A CA 1
ATOM 740 C C . ALA A 1 93 ? -0.378 -17.107 0.924 1.00 49.69 93 ALA A C 1
ATOM 742 O O . ALA A 1 93 ? 0.382 -16.636 0.051 1.00 49.69 93 ALA A O 1
#

Secondary structure (DSSP, 8-state):
-----------------------S----------BSS--HHHHHHHHHHGGG-SS--HHHHHHHHTB-HHHHHHHHHHHHHTTSS--------

Foldseek 3Di:
DDDDDDDDDDDDDPPPDDDDDPPDPDDDDDDQDAAADDDPVLVVVCLVVQLVDPDQDLVVSCVVSSHDSVVSVVVVVVCVVVVSDDDDDDDDD

Nearest PDB structures (foldseek):
  8pj4-assembly1_e  TM=8.782E-01  e=6.720E-08  Homo sapiens
  6zxh-assembly1_Z  TM=8.429E-01  e=5.507E-08  Homo sapiens
  8jdl-assembly1_AL  TM=8.270E-01  e=1.943E-07  Homo sapiens
  9bh5-assembly1_AZ  TM=9.744E-01  e=1.270E-05  Caenorhabditis elegans
  8rxh-assembly1_Sa  TM=8.964E-01  e=2.021E-05  Leishmania major strain Friedlin

Solvent-accessible surface area (backbone atoms only — not comparable to full-atom values): 6439 Å² total; per-residue (Å²): 136,85,91,83,86,82,89,82,76,92,79,79,77,90,76,84,72,85,70,75,79,74,88,67,79,79,80,80,72,82,86,79,88,52,40,88,69,86,49,72,72,55,50,58,46,49,73,60,52,57,71,72,49,96,74,90,49,40,65,61,48,15,67,74,70,41,33,33,56,68,54,29,47,53,51,54,50,53,38,38,78,68,65,66,45,83,87,88,83,85,82,82,134